Protein AF-A0A9Y0ZET2-F1 (afdb_monomer)

Structure (mmCIF, N/CA/C/O backbone):
data_AF-A0A9Y0ZET2-F1
#
_entry.id   AF-A0A9Y0ZET2-F1
#
loop_
_atom_site.group_PDB
_atom_site.id
_atom_site.type_symbol
_atom_site.label_atom_id
_atom_site.label_alt_id
_atom_site.label_comp_id
_atom_site.label_asym_id
_atom_site.label_entity_id
_atom_site.label_seq_id
_atom_site.pdbx_PDB_ins_code
_atom_site.Cartn_x
_atom_site.Cartn_y
_atom_site.Cartn_z
_atom_site.occupancy
_atom_site.B_iso_or_equiv
_atom_site.auth_seq_id
_atom_site.auth_comp_id
_atom_site.auth_asym_id
_atom_site.auth_atom_id
_atom_site.pdbx_PDB_model_num
ATOM 1 N N . MET A 1 1 ? 33.852 6.001 -30.881 1.00 57.50 1 MET A N 1
ATOM 2 C CA . MET A 1 1 ? 32.545 6.629 -30.569 1.00 57.50 1 MET A CA 1
ATOM 3 C C . MET A 1 1 ? 31.540 5.488 -30.464 1.00 57.50 1 MET A C 1
ATOM 5 O O . MET A 1 1 ? 31.703 4.555 -31.228 1.00 57.50 1 MET A O 1
ATOM 9 N N . PHE A 1 2 ? 30.603 5.486 -29.512 1.00 70.75 2 PHE A N 1
ATOM 10 C CA . PHE A 1 2 ? 29.789 4.321 -29.085 1.00 70.75 2 PHE A CA 1
ATOM 11 C C . PHE A 1 2 ? 28.821 3.705 -30.131 1.00 70.75 2 PHE A C 1
ATOM 13 O O . PHE A 1 2 ? 27.907 2.975 -29.756 1.00 70.75 2 PHE A O 1
ATOM 20 N N . ALA A 1 3 ? 28.991 4.014 -31.416 1.00 78.06 3 ALA A N 1
ATOM 21 C CA . ALA A 1 3 ? 28.187 3.491 -32.512 1.00 78.06 3 ALA A CA 1
ATOM 22 C C . ALA A 1 3 ? 28.867 2.277 -33.166 1.00 78.06 3 ALA A C 1
ATOM 24 O O . ALA A 1 3 ? 30.098 2.201 -33.209 1.00 78.06 3 ALA A O 1
ATOM 25 N N . ALA A 1 4 ? 28.055 1.347 -33.668 1.00 79.31 4 ALA A N 1
ATOM 26 C CA . ALA A 1 4 ? 28.493 0.236 -34.502 1.00 79.31 4 ALA A CA 1
ATOM 27 C C . ALA A 1 4 ? 28.980 0.732 -35.877 1.00 79.31 4 ALA A C 1
ATOM 29 O O . ALA A 1 4 ? 28.812 1.902 -36.227 1.00 79.31 4 ALA A O 1
ATOM 30 N N . GLU A 1 5 ? 29.607 -0.153 -36.655 1.00 83.75 5 GLU A N 1
ATOM 31 C CA . GLU A 1 5 ? 30.201 0.181 -37.963 1.00 83.75 5 GLU A CA 1
ATOM 32 C C . GLU A 1 5 ? 29.183 0.736 -38.977 1.00 83.75 5 GLU A C 1
ATOM 34 O O . GLU A 1 5 ? 29.557 1.455 -39.901 1.00 83.75 5 GLU A O 1
ATOM 39 N N . ASP A 1 6 ? 27.895 0.466 -38.770 1.00 84.19 6 ASP A N 1
ATOM 40 C CA . ASP A 1 6 ? 26.767 0.984 -39.550 1.00 84.19 6 ASP A CA 1
ATOM 41 C C . ASP A 1 6 ? 26.196 2.319 -39.019 1.00 84.19 6 ASP A C 1
ATOM 43 O O . ASP A 1 6 ? 25.209 2.834 -39.545 1.00 84.19 6 ASP A O 1
ATOM 47 N N . GLY A 1 7 ? 26.805 2.896 -37.979 1.00 84.50 7 GLY A N 1
ATOM 48 C CA . GLY A 1 7 ? 26.382 4.147 -37.351 1.00 84.50 7 GLY A CA 1
ATOM 49 C C . GLY A 1 7 ? 25.234 4.005 -36.346 1.00 84.50 7 GLY A C 1
ATOM 50 O O . GLY A 1 7 ? 24.784 5.013 -35.798 1.00 84.50 7 GLY A O 1
ATOM 51 N N . THR A 1 8 ? 24.762 2.788 -36.067 1.00 84.94 8 THR A N 1
ATOM 52 C CA . THR A 1 8 ? 23.682 2.549 -35.100 1.00 84.94 8 THR A CA 1
ATOM 53 C C . THR A 1 8 ? 24.201 2.476 -33.662 1.00 84.94 8 THR A C 1
ATOM 55 O O . THR A 1 8 ? 25.362 2.155 -33.410 1.00 84.94 8 THR A O 1
ATOM 58 N N . VAL A 1 9 ? 23.345 2.788 -32.684 1.00 8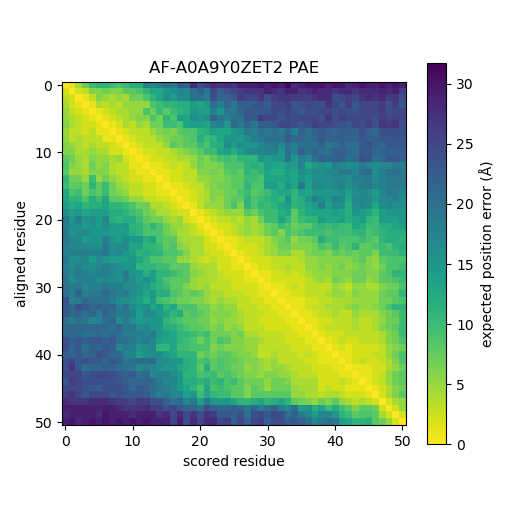6.06 9 VAL A N 1
ATOM 59 C CA . VAL A 1 9 ? 23.672 2.669 -31.253 1.00 86.06 9 VAL A CA 1
ATOM 60 C C . VAL A 1 9 ? 22.855 1.522 -30.656 1.00 86.06 9 VAL A C 1
ATOM 62 O O . VAL A 1 9 ? 21.623 1.588 -30.694 1.00 86.06 9 VAL A O 1
ATOM 65 N N . PRO A 1 10 ? 23.490 0.477 -30.095 1.00 84.12 10 PRO A N 1
ATOM 66 C CA . PRO A 1 10 ? 22.762 -0.627 -29.485 1.00 84.12 10 PRO A CA 1
ATOM 67 C C . PRO A 1 10 ? 22.056 -0.169 -28.201 1.00 84.12 10 PRO A C 1
ATOM 69 O O . PRO A 1 10 ? 22.670 0.428 -27.317 1.00 84.12 10 PRO A O 1
ATOM 72 N N . ALA A 1 11 ? 20.761 -0.475 -28.093 1.00 88.69 11 ALA A N 1
ATOM 73 C CA . ALA A 1 11 ? 19.941 -0.181 -26.921 1.00 88.69 11 ALA A CA 1
ATOM 74 C C . ALA A 1 11 ? 19.508 -1.479 -26.226 1.00 88.69 11 ALA A C 1
ATOM 76 O O . ALA A 1 11 ? 18.962 -2.382 -26.859 1.00 88.69 11 ALA A O 1
ATOM 77 N N . THR A 1 12 ? 19.717 -1.548 -24.911 1.00 88.88 12 THR A N 1
ATOM 78 C CA . THR A 1 12 ? 19.260 -2.660 -24.068 1.00 88.88 12 THR A CA 1
ATOM 79 C C . THR A 1 12 ? 18.049 -2.213 -23.263 1.00 88.88 12 THR A C 1
ATOM 81 O O . THR A 1 12 ? 18.127 -1.238 -22.517 1.00 88.88 12 THR A O 1
ATOM 84 N N . PHE A 1 13 ? 16.943 -2.949 -23.368 1.00 89.06 13 PHE A N 1
ATOM 85 C CA . PHE A 1 13 ? 15.734 -2.703 -22.584 1.00 89.06 13 PHE A C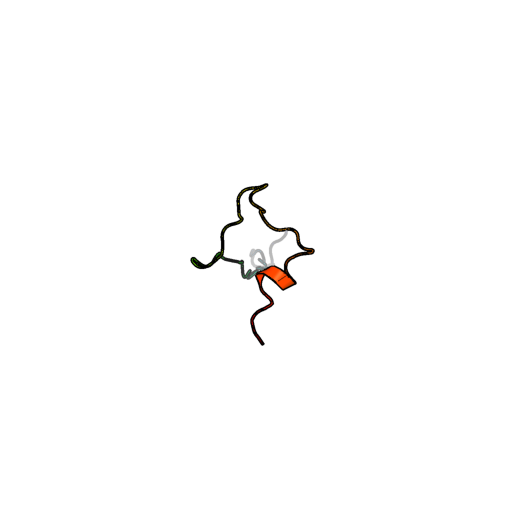A 1
ATOM 86 C C . PHE A 1 13 ? 15.576 -3.779 -21.514 1.00 89.06 13 PHE A C 1
ATOM 88 O O . PHE A 1 13 ? 15.794 -4.962 -21.769 1.00 89.06 13 PHE A O 1
ATOM 95 N N . GLN A 1 14 ? 15.167 -3.365 -20.319 1.00 90.19 14 GLN A N 1
ATOM 96 C CA . GLN A 1 14 ? 14.738 -4.267 -19.258 1.00 90.19 14 GLN A CA 1
ATOM 97 C C . GLN A 1 14 ? 13.291 -3.936 -18.925 1.00 90.19 14 GLN A C 1
ATOM 99 O O . GLN A 1 14 ? 12.962 -2.781 -18.657 1.00 90.19 14 GLN A O 1
ATOM 104 N N . VAL A 1 15 ? 12.427 -4.946 -18.958 1.00 90.19 15 VAL A N 1
ATOM 105 C CA . VAL A 1 15 ? 11.020 -4.788 -18.592 1.00 90.19 15 VAL A CA 1
ATOM 106 C C . VAL A 1 15 ? 10.832 -5.356 -17.194 1.00 90.19 15 VAL A C 1
ATOM 108 O O . VAL A 1 15 ? 11.023 -6.550 -16.973 1.00 90.19 15 VAL A O 1
ATOM 111 N N . ILE A 1 16 ? 10.475 -4.493 -16.245 1.00 88.75 16 ILE A N 1
ATOM 112 C CA . ILE A 1 16 ? 10.193 -4.882 -14.862 1.00 88.75 16 ILE A CA 1
ATOM 113 C C . ILE A 1 16 ? 8.676 -4.917 -14.683 1.00 88.75 16 ILE A C 1
ATOM 115 O O . ILE A 1 16 ? 8.003 -3.900 -14.846 1.00 88.75 16 ILE A O 1
ATOM 119 N N . TYR A 1 17 ? 8.144 -6.083 -14.319 1.00 87.25 17 TYR A N 1
ATOM 120 C CA . TYR A 1 17 ? 6.740 -6.249 -13.948 1.00 87.25 17 TYR A CA 1
ATOM 121 C C . TYR A 1 17 ? 6.618 -6.283 -12.427 1.00 87.25 17 TYR A C 1
ATOM 123 O O . TYR A 1 17 ? 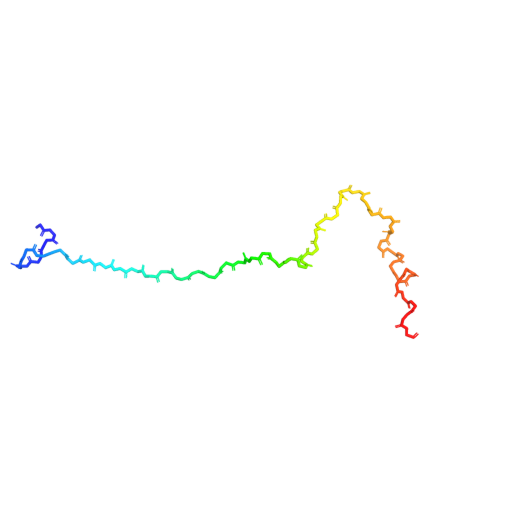7.318 -7.041 -11.759 1.00 87.25 17 TYR A O 1
ATOM 131 N N . MET A 1 18 ? 5.720 -5.468 -11.877 1.00 88.50 18 MET A N 1
ATOM 132 C CA . MET A 1 18 ? 5.478 -5.391 -10.439 1.00 88.50 18 MET A CA 1
ATOM 133 C C . MET A 1 18 ? 4.001 -5.633 -10.153 1.00 88.50 18 MET A C 1
ATOM 135 O O . MET A 1 18 ? 3.133 -4.959 -10.705 1.00 88.50 18 MET A O 1
ATOM 139 N N . THR A 1 19 ? 3.717 -6.566 -9.251 1.00 88.19 19 THR A N 1
ATOM 140 C CA . THR A 1 19 ? 2.377 -6.764 -8.692 1.00 88.19 19 THR A CA 1
ATOM 141 C C . THR A 1 19 ? 2.285 -6.016 -7.372 1.00 88.19 19 THR A C 1
ATOM 143 O O . THR A 1 19 ? 2.938 -6.379 -6.395 1.00 88.19 19 THR A O 1
ATOM 146 N N . GLY A 1 20 ? 1.494 -4.945 -7.354 1.00 86.00 20 GLY A N 1
ATOM 147 C CA . GLY A 1 20 ? 1.207 -4.179 -6.145 1.00 86.00 20 GLY A CA 1
ATOM 148 C C . GLY A 1 20 ? 0.048 -4.773 -5.348 1.00 86.00 20 GLY A C 1
ATOM 149 O O . GLY A 1 20 ? -0.806 -5.481 -5.884 1.00 86.00 20 GLY A O 1
ATOM 150 N N . TRP A 1 21 ? -0.009 -4.441 -4.062 1.00 87.19 21 TRP A N 1
ATOM 151 C CA . TRP A 1 21 ? -1.204 -4.668 -3.258 1.00 87.19 21 TRP A CA 1
ATOM 152 C C . TRP A 1 21 ? -2.220 -3.544 -3.498 1.00 87.19 21 TRP A C 1
ATOM 154 O O . TRP A 1 21 ? -1.847 -2.374 -3.595 1.00 87.19 21 TRP A O 1
ATOM 164 N N . ARG A 1 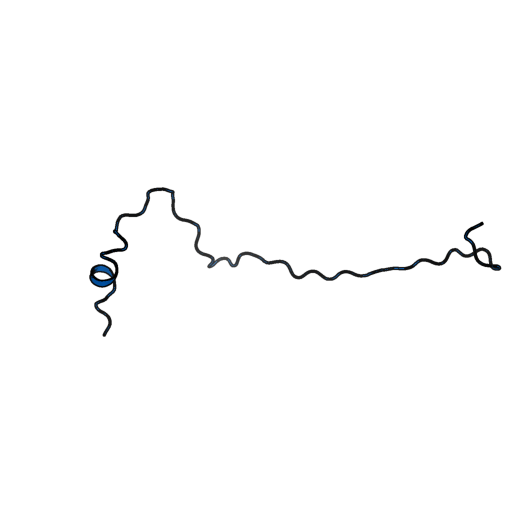22 ? -3.507 -3.895 -3.564 1.00 85.19 22 ARG A N 1
ATOM 165 C CA . ARG A 1 22 ? -4.627 -2.948 -3.613 1.00 85.19 22 ARG A CA 1
ATOM 166 C C . ARG A 1 22 ? -5.626 -3.317 -2.530 1.00 85.19 22 ARG A C 1
ATOM 168 O O . ARG A 1 22 ? -5.976 -4.488 -2.391 1.00 85.19 22 ARG A O 1
ATOM 175 N N . GLU A 1 23 ? -6.114 -2.318 -1.809 1.00 87.19 23 GLU A N 1
ATOM 176 C CA . GLU A 1 23 ? -7.164 -2.524 -0.820 1.00 87.19 23 GLU A CA 1
ATOM 177 C C . GLU A 1 23 ? -8.441 -3.080 -1.464 1.00 87.19 23 GLU A C 1
ATOM 179 O O . GLU A 1 23 ? -8.879 -2.644 -2.533 1.00 87.19 23 GLU A O 1
ATOM 184 N N . HIS A 1 24 ? -9.041 -4.073 -0.812 1.00 90.06 24 HIS A N 1
ATOM 185 C CA . HIS A 1 24 ? -10.372 -4.545 -1.166 1.00 90.06 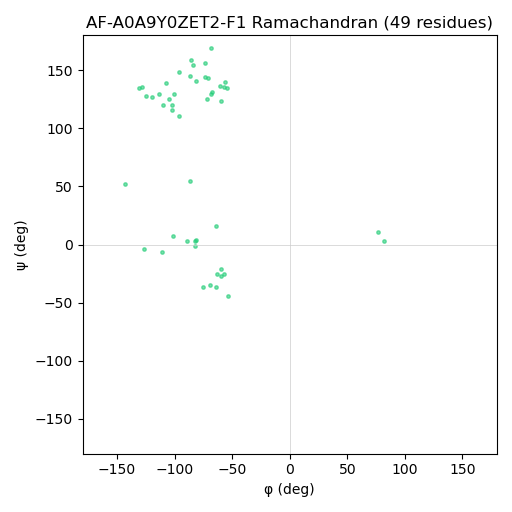24 HIS A CA 1
ATOM 186 C C . HIS A 1 24 ? -11.418 -3.696 -0.422 1.00 90.06 24 HIS A C 1
ATOM 188 O O . HIS A 1 24 ? -11.182 -3.350 0.734 1.00 90.06 24 HIS A O 1
ATOM 194 N N . PRO A 1 25 ? -12.600 -3.396 -0.994 1.00 89.88 25 PRO A N 1
ATOM 195 C CA . PRO A 1 25 ? -13.636 -2.630 -0.293 1.00 89.88 25 PRO A CA 1
ATOM 196 C C . PRO A 1 25 ? -14.093 -3.240 1.042 1.00 89.88 25 PRO A C 1
ATOM 198 O O . PRO A 1 25 ? -14.553 -2.520 1.923 1.00 89.88 25 PRO A O 1
ATOM 201 N N . SER A 1 26 ? -13.954 -4.559 1.213 1.00 93.38 26 SER A N 1
ATOM 202 C CA . SER A 1 26 ? -14.256 -5.245 2.479 1.00 93.38 26 SER A CA 1
ATOM 203 C C . SER A 1 26 ? -13.126 -5.174 3.513 1.00 93.38 26 SER A C 1
ATOM 205 O O . SER A 1 26 ? -13.263 -5.741 4.597 1.00 93.38 26 SER A O 1
ATOM 207 N N . GLN A 1 27 ? -11.996 -4.542 3.184 1.00 92.81 27 GLN A N 1
ATOM 208 C CA . GLN A 1 27 ? -10.882 -4.367 4.104 1.00 92.81 27 GLN A CA 1
ATOM 209 C C . GLN A 1 27 ? -11.365 -3.586 5.329 1.00 92.81 27 GLN A C 1
ATOM 211 O O . GLN A 1 27 ? -11.881 -2.472 5.221 1.00 92.81 27 GLN A O 1
ATOM 216 N N . GLN A 1 28 ? -11.186 -4.163 6.517 1.00 91.50 28 GLN A N 1
ATOM 217 C CA . GLN A 1 28 ? -11.538 -3.468 7.748 1.00 91.50 28 GLN A CA 1
ATOM 218 C C . GLN A 1 28 ? -10.609 -2.273 7.968 1.00 91.50 28 GLN A C 1
ATOM 220 O O . GLN A 1 28 ? -9.384 -2.389 7.911 1.00 91.50 28 GLN A O 1
ATOM 225 N N . LYS A 1 29 ? -11.207 -1.116 8.259 1.00 90.88 29 LYS A N 1
ATOM 226 C CA . LYS A 1 29 ? -10.466 0.085 8.644 1.00 90.88 29 LYS A CA 1
ATOM 227 C C . LYS A 1 29 ? -9.935 -0.065 10.064 1.00 90.88 29 LYS A C 1
ATOM 229 O O . LYS A 1 29 ? -10.607 -0.618 10.936 1.00 90.88 29 LYS A O 1
ATOM 234 N N . ALA A 1 30 ? -8.746 0.480 10.304 1.00 91.00 30 ALA A N 1
ATOM 235 C CA . ALA A 1 30 ? -8.193 0.553 11.648 1.00 91.00 30 ALA A CA 1
ATOM 236 C C . ALA A 1 30 ? -9.157 1.305 12.582 1.00 91.00 30 ALA A C 1
ATOM 238 O O . ALA A 1 30 ? -9.708 2.350 12.226 1.00 91.00 30 ALA A O 1
ATOM 239 N N . LYS A 1 31 ? -9.363 0.775 13.792 1.00 91.88 31 LYS A N 1
ATOM 240 C CA . LYS A 1 31 ? -10.168 1.455 14.812 1.00 91.88 31 LYS A CA 1
ATOM 241 C C . LYS A 1 31 ? -9.406 2.644 15.400 1.00 91.88 31 LYS A C 1
ATOM 243 O O . LYS A 1 31 ? -8.177 2.680 15.411 1.00 91.88 31 LYS A O 1
ATOM 248 N N . ARG A 1 32 ? -10.148 3.612 15.947 1.00 95.25 32 ARG A N 1
ATOM 249 C CA . ARG A 1 32 ? -9.577 4.774 16.645 1.00 95.25 32 ARG A CA 1
ATOM 250 C C . ARG A 1 32 ? -8.671 4.321 17.795 1.00 95.25 32 ARG A C 1
ATOM 252 O O . ARG A 1 32 ? -9.025 3.409 18.545 1.00 95.25 32 ARG A O 1
ATOM 259 N N . ARG A 1 33 ? -7.531 4.991 17.984 1.00 94.94 33 ARG A N 1
ATOM 2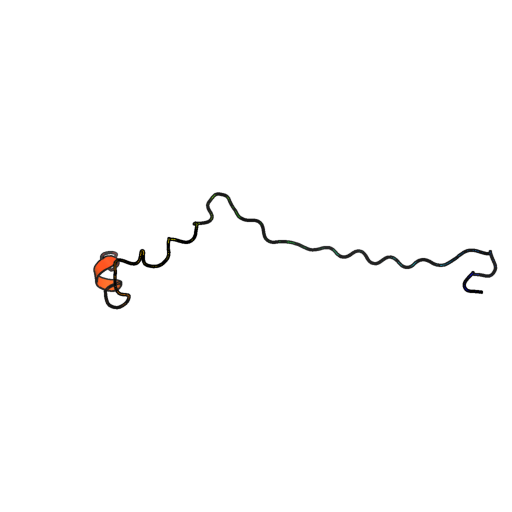60 C CA . ARG A 1 33 ? -6.645 4.746 19.134 1.00 94.94 33 ARG A CA 1
ATOM 261 C C . ARG A 1 33 ? -7.423 4.874 20.452 1.00 94.94 33 ARG A C 1
ATOM 263 O O . ARG A 1 33 ? -8.173 5.830 20.624 1.00 94.94 33 ARG A O 1
ATOM 270 N N . GLY A 1 34 ? -7.223 3.927 21.370 1.00 94.50 34 GLY A N 1
ATOM 271 C CA . GLY A 1 34 ? -7.887 3.921 22.682 1.00 94.50 34 GLY A CA 1
ATOM 272 C C . GLY A 1 34 ? -9.349 3.464 22.663 1.00 94.50 34 GLY A C 1
ATOM 273 O O . GLY A 1 34 ? -10.030 3.604 23.666 1.00 94.50 34 GLY A O 1
ATOM 274 N N . SER A 1 35 ? -9.841 2.913 21.548 1.00 93.94 35 SER A N 1
ATOM 275 C CA . SER A 1 35 ? -11.203 2.356 21.452 1.00 93.94 35 SER A CA 1
ATOM 276 C C . SER A 1 35 ? -11.343 0.930 22.002 1.00 93.94 35 SER A C 1
ATOM 278 O O . SER A 1 35 ? -12.406 0.325 21.874 1.00 93.94 35 SER A O 1
ATOM 280 N N . ALA A 1 36 ? -10.278 0.369 22.579 1.00 91.44 36 ALA A N 1
ATOM 281 C CA . ALA A 1 36 ? -10.320 -0.949 23.196 1.00 91.44 36 ALA A CA 1
ATOM 282 C C . ALA A 1 36 ? -11.111 -0.886 24.509 1.00 91.44 36 ALA A C 1
ATOM 284 O O . ALA A 1 36 ? -10.791 -0.090 25.387 1.00 91.44 36 ALA A O 1
ATOM 285 N N . THR A 1 37 ? -12.130 -1.734 24.636 1.00 92.12 37 THR A N 1
ATOM 286 C CA . THR A 1 37 ? -13.005 -1.807 25.818 1.00 92.12 37 THR A CA 1
ATOM 287 C C . THR A 1 37 ? -12.823 -3.091 26.625 1.00 92.12 37 THR A C 1
ATOM 289 O O . THR A 1 37 ? -13.413 -3.224 27.690 1.00 92.12 37 THR A O 1
ATOM 292 N N . ILE A 1 38 ? -12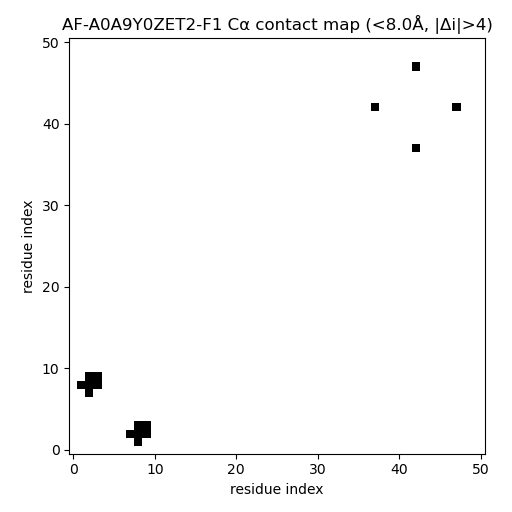.026 -4.042 26.128 1.00 90.81 38 ILE A N 1
ATOM 293 C CA . ILE A 1 38 ? -11.872 -5.380 26.708 1.00 90.81 38 ILE A CA 1
ATOM 294 C C . ILE A 1 38 ? -10.384 -5.699 26.836 1.00 90.81 38 ILE A C 1
ATOM 296 O O . ILE A 1 38 ? -9.611 -5.464 25.904 1.00 90.81 38 ILE A O 1
ATOM 300 N N . SER A 1 39 ? -9.994 -6.231 27.995 1.00 90.62 39 SER A N 1
ATOM 301 C CA . SER A 1 39 ? -8.646 -6.744 28.236 1.00 90.62 39 SER A CA 1
ATOM 302 C C . SER A 1 39 ? -8.419 -8.044 27.470 1.00 90.62 39 SER A C 1
ATOM 304 O O . SER A 1 39 ? -9.298 -8.902 27.412 1.00 90.62 39 SER A O 1
ATOM 306 N N . PHE A 1 40 ? -7.207 -8.244 26.950 1.00 89.81 40 PHE A N 1
ATOM 307 C CA . PHE A 1 40 ? -6.847 -9.512 26.315 1.00 89.81 40 PHE A CA 1
ATOM 308 C C . PHE A 1 40 ? -6.969 -10.716 27.258 1.00 89.81 40 PHE A C 1
ATOM 310 O O . PHE A 1 40 ? -7.268 -11.816 26.800 1.00 89.81 40 PHE A O 1
ATOM 317 N N . HIS A 1 41 ? -6.823 -10.505 28.569 1.00 93.25 41 HIS A N 1
ATOM 318 C CA . HIS A 1 41 ? -7.001 -11.558 29.571 1.00 93.25 41 HIS A CA 1
ATOM 319 C C . HIS A 1 41 ? -8.439 -12.109 29.615 1.00 93.25 41 HIS A C 1
ATOM 321 O O . HIS A 1 41 ? -8.647 -13.264 29.972 1.00 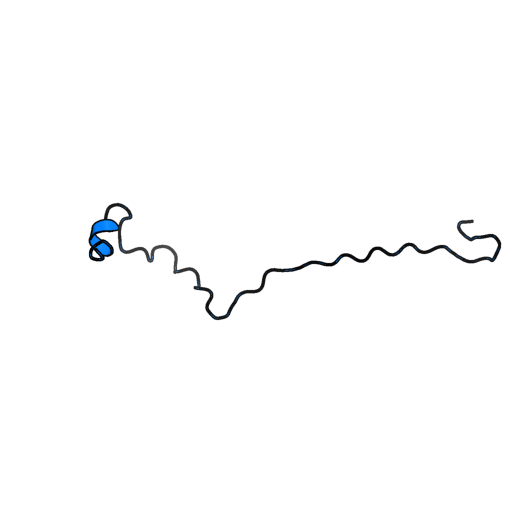93.25 41 HIS A O 1
ATOM 327 N N . ASP A 1 42 ? -9.429 -11.312 29.203 1.00 92.56 42 ASP A N 1
ATOM 328 C CA . ASP A 1 42 ? -10.848 -11.674 29.251 1.00 92.56 42 ASP A CA 1
ATOM 329 C C . ASP A 1 42 ? -11.412 -12.118 27.887 1.00 92.56 42 ASP A C 1
ATOM 331 O O . ASP A 1 42 ? -12.615 -12.358 27.773 1.00 92.56 42 ASP A O 1
ATOM 335 N N . ILE A 1 43 ? -10.571 -12.288 26.852 1.00 91.06 43 ILE A N 1
ATOM 336 C CA . ILE A 1 43 ? -11.009 -12.725 25.508 1.00 91.06 43 ILE A CA 1
ATOM 337 C C . ILE A 1 43 ? -11.824 -14.018 25.575 1.00 91.06 43 ILE A C 1
ATOM 339 O O . ILE A 1 43 ? -12.858 -14.121 24.918 1.00 91.06 43 ILE A O 1
ATOM 343 N N . GLN A 1 44 ? -11.381 -15.002 26.363 1.00 89.06 44 GLN A N 1
ATOM 344 C CA . GLN A 1 44 ? -12.073 -16.288 26.460 1.00 89.06 44 GLN A CA 1
ATOM 345 C C . GLN A 1 44 ? -13.477 -16.132 27.057 1.00 89.06 44 GLN A C 1
ATOM 347 O O . GLN A 1 44 ? -14.405 -16.784 26.599 1.00 89.06 44 GLN A O 1
ATOM 352 N N . LYS A 1 45 ? -13.672 -15.231 28.025 1.00 87.69 45 LYS A N 1
ATOM 353 C CA . LYS A 1 45 ? -15.009 -14.945 28.573 1.00 87.69 45 LYS A CA 1
ATOM 354 C C . LYS A 1 45 ? -15.894 -14.233 27.549 1.00 87.69 45 LYS A C 1
ATOM 356 O O . LYS A 1 45 ? -17.095 -14.462 27.514 1.00 87.69 45 LYS A O 1
ATOM 361 N N . GLN A 1 46 ? -15.295 -13.382 26.716 1.00 86.44 46 GLN A N 1
ATOM 362 C CA . GLN A 1 46 ? -16.008 -12.596 25.711 1.00 86.44 46 GLN A CA 1
ATOM 363 C C . GLN A 1 46 ? -16.440 -13.418 24.486 1.00 86.44 46 GLN A C 1
ATOM 365 O O . GLN A 1 46 ? -17.499 -13.154 23.921 1.00 86.44 46 GLN A O 1
ATOM 370 N N . PHE A 1 47 ? -15.617 -14.376 24.048 1.00 85.38 47 PHE A N 1
ATOM 371 C CA . PHE A 1 47 ? -15.800 -15.089 22.775 1.00 85.38 47 PHE A CA 1
ATOM 372 C C . PHE A 1 47 ? -15.818 -16.621 22.900 1.00 85.38 47 PHE A C 1
ATOM 374 O O . PHE A 1 47 ? -16.031 -17.303 21.905 1.00 85.38 47 PHE A O 1
ATOM 381 N N . GLY A 1 48 ? -15.593 -17.179 24.092 1.00 79.31 48 GLY A N 1
ATOM 382 C CA . GLY A 1 48 ? -15.420 -18.619 24.314 1.00 79.31 48 GLY A CA 1
ATOM 383 C C . GLY A 1 48 ? -16.700 -19.448 24.424 1.00 79.31 48 GLY A C 1
ATOM 384 O O . GLY A 1 48 ? -16.599 -20.652 24.625 1.00 79.31 48 GLY A O 1
ATOM 385 N N . ASN A 1 49 ? -17.893 -18.869 24.261 1.00 67.75 49 ASN A N 1
ATOM 386 C CA . ASN A 1 49 ? -19.153 -19.629 24.284 1.00 67.75 49 ASN A CA 1
ATOM 387 C C . ASN A 1 49 ? -19.513 -20.191 22.897 1.00 67.75 49 ASN A C 1
ATOM 389 O O . ASN A 1 49 ? -20.592 -19.934 22.368 1.00 67.75 49 ASN A O 1
ATOM 393 N N . GLY A 1 50 ? -18.586 -20.939 22.301 1.00 65.06 50 GLY A N 1
ATOM 394 C CA . GLY A 1 50 ? -18.719 -21.514 20.964 1.00 65.06 50 GLY A CA 1
ATOM 395 C C . GLY A 1 50 ? -18.090 -22.899 20.858 1.00 65.06 50 GLY A C 1
ATOM 396 O O . GLY A 1 50 ? -17.258 -23.115 19.980 1.00 65.06 50 GLY A O 1
ATOM 397 N N . SER A 1 51 ? -18.460 -23.802 21.767 1.00 53.41 51 SER A N 1
ATOM 398 C CA . SER A 1 51 ? -18.248 -25.255 21.676 1.00 53.41 51 SER A CA 1
ATOM 399 C C . SER A 1 51 ? -19.146 -25.966 22.675 1.00 53.41 51 SER A C 1
ATOM 401 O O . SER A 1 51 ? -19.081 -25.561 23.859 1.00 53.41 51 SER A O 1
#

Foldseek 3Di:
DQADPVRHHDDDDDDDDDDDDDDDPPDDDDDDPPPDPDDPVCVCVVPVPPD

Radius of gyration: 29.24 Å; Cα contacts (8 Å, |Δi|>4): 8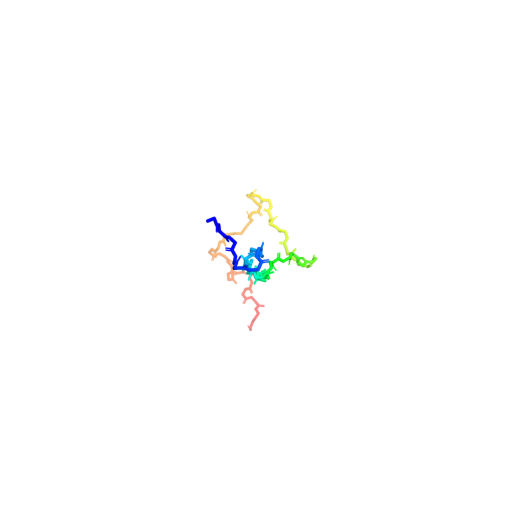; chains: 1; bounding box: 52×32×69 Å

Secondary structure (DSSP, 8-state):
--S-TTS-----------------TTPPPPPPTT---S-GGGHHHHH----

Mean predicted aligned error: 11.68 Å

InterPro domains:
  IPR050602 Malonyl-ACP O-Methyltransferase [PTHR13090] (1-48)

Sequence (51 aa):
MFAAEDGTVPATFQVIYMTGWREHPSQQKAKRRGSATISFHDIQKQFGNGS

pLDDT: mean 86.16, std 8.78, range [53.41, 95.25]

Organism: Bixa orellana (NCBI:txid66672)

Solvent-accessible surface area (backbone atoms only — not comparable to full-atom values): 3969 Å² total; per-residue (Å²): 121,92,45,49,99,85,68,48,69,90,81,88,86,82,87,84,86,82,88,78,90,75,89,54,95,84,59,82,74,84,76,65,88,86,70,76,88,71,61,80,89,47,45,59,81,76,65,56,92,77,127